Protein AF-A0A4R8LPA1-F1 (afdb_monomer_lite)

Sequence (68 aa):
MALFGFLLIMVGVFHLLAPEAAWYLHIGWKLRDAEPSDGYLMFLRVGGGAGCLIGLILIIAAMVSSHS

Organism: NCBI:txid392010

Foldseek 3Di:
DLVQLVVLLVQLVCLQPPVQVVCCVVPVVVDDPDGDDPVSSVVSNVSSVVSNVVSVVVNVVVVVVVVD

Radius of gyration: 14.96 Å; chains: 1; bounding box: 36×19×44 Å

Secondary structure (DSSP, 8-state):
-HHHHHHHHHHHHHHHH-HHHHHHHHTGGGSSS----HHHHHHHHHHHHHHHHHHHHHHHHHHHHT--

InterPro domains:
  IPR045679 Domai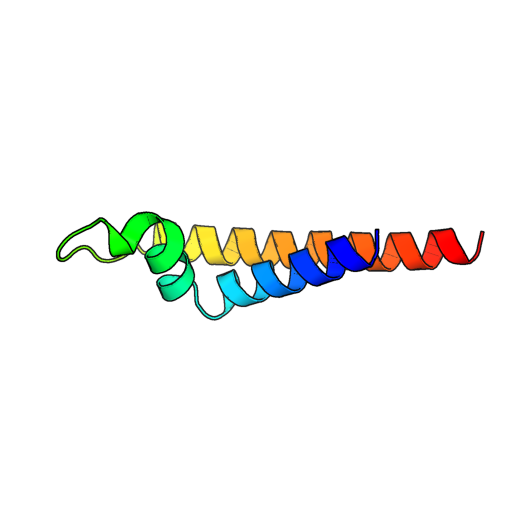n of unknown function DUF6199 [PF19701] (4-61)

Structure (mmCIF, N/CA/C/O backbone):
data_AF-A0A4R8LPA1-F1
#
_entry.id   AF-A0A4R8LPA1-F1
#
loop_
_atom_site.group_PDB
_atom_site.id
_atom_site.type_symbol
_atom_site.label_atom_id
_atom_site.label_alt_id
_atom_site.label_comp_id
_atom_site.label_asym_id
_atom_site.label_entity_id
_atom_site.label_seq_id
_atom_site.pdbx_PDB_ins_code
_atom_site.Cartn_x
_atom_site.Cartn_y
_atom_site.Cartn_z
_atom_site.occupancy
_atom_site.B_iso_or_equiv
_atom_site.auth_seq_id
_atom_site.auth_comp_id
_atom_site.auth_asym_id
_atom_site.auth_atom_id
_atom_site.pdbx_PDB_model_num
ATOM 1 N N . MET A 1 1 ? 13.279 -7.607 -11.132 1.00 84.69 1 MET A N 1
ATOM 2 C CA . MET A 1 1 ? 12.763 -6.230 -10.956 1.00 84.69 1 MET A CA 1
ATOM 3 C C . MET A 1 1 ? 11.293 -6.103 -11.349 1.00 84.69 1 MET A C 1
ATOM 5 O O . MET A 1 1 ? 10.515 -5.685 -10.504 1.00 84.69 1 MET A O 1
ATOM 9 N N . ALA A 1 2 ? 10.876 -6.562 -12.538 1.00 93.44 2 ALA A N 1
ATOM 10 C CA . ALA A 1 2 ? 9.470 -6.489 -12.966 1.00 93.44 2 ALA A CA 1
ATOM 11 C C . ALA A 1 2 ? 8.470 -7.189 -12.017 1.00 93.44 2 ALA A C 1
ATOM 13 O O . ALA A 1 2 ? 7.476 -6.5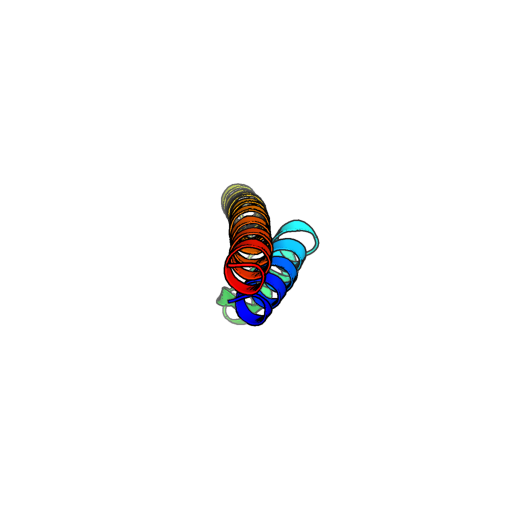80 -11.639 1.00 93.44 2 ALA A O 1
ATOM 14 N N . LEU A 1 3 ? 8.755 -8.423 -11.565 1.00 95.5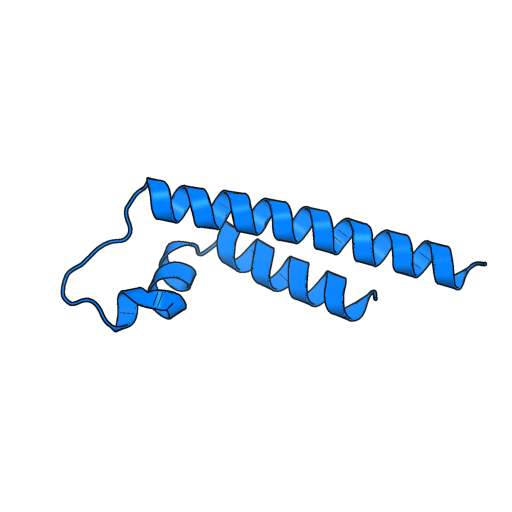6 3 LEU A N 1
ATOM 15 C CA . LEU A 1 3 ? 7.889 -9.152 -10.618 1.00 95.56 3 LEU A CA 1
ATOM 16 C C . LEU A 1 3 ? 7.617 -8.349 -9.335 1.00 95.56 3 LEU A C 1
ATOM 18 O O . LEU A 1 3 ? 6.471 -8.222 -8.918 1.00 95.56 3 LEU A O 1
ATOM 22 N N . PHE A 1 4 ? 8.661 -7.770 -8.737 1.00 96.12 4 PHE A N 1
ATOM 23 C CA . PHE A 1 4 ? 8.523 -6.930 -7.545 1.00 96.12 4 PHE A CA 1
ATOM 24 C C . PHE A 1 4 ? 7.665 -5.691 -7.814 1.00 96.12 4 PHE A C 1
ATOM 26 O O . PHE A 1 4 ? 6.850 -5.337 -6.969 1.00 96.12 4 PHE A O 1
ATOM 33 N N . GLY A 1 5 ? 7.793 -5.076 -8.995 1.00 97.62 5 GLY A N 1
ATOM 34 C CA . GLY A 1 5 ? 6.939 -3.962 -9.404 1.00 97.62 5 GLY A CA 1
ATOM 35 C C . GLY A 1 5 ? 5.459 -4.347 -9.497 1.00 97.62 5 GLY A C 1
ATOM 36 O O . GLY A 1 5 ? 4.612 -3.629 -8.971 1.00 97.62 5 GLY A O 1
ATOM 37 N N . PHE A 1 6 ? 5.143 -5.515 -10.066 1.00 98.00 6 PHE A N 1
ATOM 38 C CA . PHE A 1 6 ? 3.766 -6.028 -10.104 1.00 98.00 6 PHE A CA 1
ATOM 39 C C . PHE A 1 6 ? 3.200 -6.303 -8.707 1.00 98.00 6 PHE A C 1
ATOM 41 O O . PHE A 1 6 ? 2.063 -5.927 -8.426 1.00 98.00 6 PHE A O 1
ATOM 48 N N . LEU A 1 7 ? 3.985 -6.916 -7.815 1.00 98.06 7 LEU A N 1
ATOM 49 C CA . LEU A 1 7 ? 3.571 -7.151 -6.427 1.00 98.06 7 LEU A CA 1
ATOM 50 C C . LEU A 1 7 ? 3.282 -5.830 -5.697 1.00 98.06 7 LEU A C 1
ATOM 52 O O . LEU A 1 7 ? 2.256 -5.712 -5.029 1.00 98.06 7 LEU A O 1
ATOM 56 N N . LEU A 1 8 ? 4.145 -4.823 -5.872 1.00 97.81 8 LEU A N 1
ATOM 57 C CA . LEU A 1 8 ? 3.968 -3.485 -5.300 1.00 97.81 8 LEU A CA 1
ATOM 58 C C . LEU A 1 8 ? 2.693 -2.806 -5.798 1.00 97.81 8 LEU A C 1
ATOM 60 O O . LEU A 1 8 ? 1.965 -2.233 -4.993 1.00 97.81 8 LEU A O 1
ATOM 64 N N . ILE A 1 9 ? 2.390 -2.912 -7.094 1.00 98.44 9 ILE A N 1
ATOM 65 C CA . ILE A 1 9 ? 1.142 -2.383 -7.656 1.00 98.44 9 ILE A CA 1
ATOM 66 C C . ILE A 1 9 ? -0.063 -3.109 -7.062 1.00 98.44 9 ILE A C 1
ATOM 68 O O . ILE A 1 9 ? -1.000 -2.446 -6.638 1.00 98.44 9 ILE A O 1
ATOM 72 N N . MET A 1 10 ? -0.058 -4.442 -6.976 1.00 98.38 10 MET A N 1
ATOM 73 C CA . MET A 1 10 ? -1.194 -5.176 -6.402 1.00 98.38 10 MET A CA 1
ATOM 74 C C . MET A 1 10 ? -1.452 -4.781 -4.944 1.00 98.38 10 MET A C 1
ATOM 76 O O . MET A 1 10 ? -2.591 -4.499 -4.573 1.00 98.38 10 MET A O 1
ATOM 80 N N . VAL A 1 11 ? -0.397 -4.698 -4.129 1.00 98.00 11 VAL A N 1
ATOM 81 C CA . VAL A 1 11 ? -0.509 -4.252 -2.733 1.00 98.00 11 VAL A CA 1
ATOM 82 C C . VAL A 1 11 ? -0.945 -2.787 -2.657 1.00 98.00 11 VAL A C 1
ATOM 84 O O . VAL A 1 11 ? -1.796 -2.449 -1.834 1.00 98.00 11 VAL A O 1
ATOM 87 N N . GLY A 1 12 ? -0.410 -1.920 -3.517 1.00 98.12 12 GLY A N 1
ATOM 88 C CA . GLY A 1 12 ? -0.763 -0.503 -3.560 1.00 98.12 12 GLY A CA 1
ATOM 89 C C . GLY A 1 12 ? -2.221 -0.265 -3.952 1.00 98.12 12 GLY A C 1
ATOM 90 O O . GLY A 1 12 ? -2.931 0.484 -3.281 1.00 98.12 12 GLY A O 1
ATOM 91 N N . VAL A 1 13 ? -2.703 -0.975 -4.975 1.00 98.56 13 VAL A N 1
ATOM 92 C CA . VAL A 1 13 ? -4.108 -0.972 -5.403 1.00 98.56 13 VAL A CA 1
ATOM 93 C C . VAL A 1 13 ? -5.009 -1.486 -4.283 1.00 98.56 13 VAL A C 1
ATOM 95 O O . VAL A 1 13 ? -6.046 -0.880 -4.017 1.00 98.56 13 VAL A O 1
ATOM 98 N N . PHE A 1 14 ? -4.607 -2.546 -3.577 1.00 98.44 14 PHE A N 1
ATOM 99 C CA . PHE A 1 14 ? -5.354 -3.043 -2.422 1.00 98.44 14 PHE A CA 1
ATOM 100 C C . PHE A 1 14 ? -5.495 -1.977 -1.320 1.00 98.44 14 PHE A C 1
ATOM 102 O O . PHE A 1 14 ? -6.598 -1.752 -0.828 1.00 98.44 14 PHE A O 1
ATOM 109 N N . HIS A 1 15 ? -4.421 -1.252 -0.996 1.00 97.88 15 HIS A N 1
ATOM 110 C CA . HIS A 1 15 ? -4.460 -0.157 -0.017 1.00 97.88 15 HIS A CA 1
ATOM 111 C C . HIS A 1 15 ? -5.329 1.032 -0.466 1.00 97.88 15 HIS A C 1
ATOM 113 O O . HIS A 1 15 ? -5.941 1.698 0.367 1.00 97.88 15 HIS A O 1
ATOM 119 N N . LEU A 1 16 ? -5.404 1.302 -1.772 1.00 97.31 16 LEU A N 1
ATOM 120 C CA . LEU A 1 16 ? -6.239 2.358 -2.355 1.00 97.31 16 LEU A CA 1
ATOM 121 C C . LEU A 1 16 ? -7.733 2.018 -2.325 1.00 97.31 16 LEU A C 1
ATOM 123 O O . LEU A 1 16 ? -8.545 2.856 -1.927 1.00 97.31 16 LEU A O 1
ATOM 127 N N . LEU A 1 17 ? -8.084 0.808 -2.769 1.00 97.88 17 LEU A N 1
ATOM 128 C CA . LEU A 1 17 ? -9.473 0.386 -2.967 1.00 97.88 17 LEU A CA 1
ATOM 129 C C . LEU A 1 17 ? -10.113 -0.177 -1.697 1.00 97.88 17 LEU A C 1
ATOM 131 O O . LEU A 1 17 ? -11.315 -0.018 -1.506 1.00 97.88 17 LEU A O 1
ATOM 135 N N . ALA A 1 18 ? -9.327 -0.816 -0.830 1.00 97.75 18 ALA A N 1
ATOM 136 C CA . ALA A 1 18 ? -9.812 -1.470 0.381 1.00 97.75 18 ALA A CA 1
ATOM 137 C C . ALA A 1 18 ? -8.987 -1.080 1.628 1.00 97.75 18 ALA A C 1
ATOM 139 O O . ALA A 1 18 ? -8.472 -1.958 2.327 1.00 97.75 18 ALA A O 1
ATOM 140 N N . PRO A 1 19 ? -8.855 0.224 1.953 1.00 97.06 19 PRO A N 1
ATOM 141 C CA . PRO A 1 19 ? -8.049 0.674 3.089 1.00 97.06 19 PRO A CA 1
ATOM 142 C C . PRO A 1 19 ? -8.577 0.156 4.437 1.00 97.06 19 PRO A C 1
ATOM 144 O O . PRO A 1 19 ? -7.790 -0.153 5.323 1.00 97.06 19 PRO A O 1
ATOM 147 N N . GLU A 1 20 ? -9.890 -0.018 4.599 1.00 96.62 20 GLU A N 1
ATOM 148 C CA . GLU A 1 20 ? -10.468 -0.604 5.818 1.00 96.62 20 GLU A CA 1
ATOM 149 C C . GLU A 1 20 ? -10.075 -2.075 5.989 1.00 96.62 20 GLU A C 1
ATOM 151 O O . GLU A 1 20 ? -9.699 -2.496 7.080 1.00 96.62 20 GLU A O 1
ATOM 156 N N . ALA A 1 21 ? -10.072 -2.852 4.900 1.00 96.81 21 ALA A N 1
ATOM 157 C CA . ALA A 1 21 ? -9.603 -4.235 4.926 1.00 96.81 21 ALA A CA 1
ATOM 158 C C . ALA A 1 21 ? -8.093 -4.309 5.205 1.00 96.81 21 ALA A C 1
ATOM 160 O O . ALA A 1 21 ? -7.646 -5.165 5.968 1.00 96.81 21 ALA A O 1
ATOM 161 N N . ALA A 1 22 ? -7.306 -3.390 4.636 1.00 96.94 22 ALA A N 1
ATOM 162 C CA . ALA A 1 22 ? -5.876 -3.278 4.919 1.00 96.94 22 ALA A CA 1
ATOM 163 C C . ALA A 1 22 ? -5.610 -2.927 6.394 1.00 96.94 22 ALA A C 1
ATOM 165 O O . ALA A 1 22 ? -4.760 -3.550 7.034 1.00 96.94 22 ALA A O 1
ATOM 166 N N . TRP A 1 23 ? -6.377 -1.996 6.968 1.00 97.44 23 TRP A N 1
ATOM 167 C CA . TRP A 1 23 ? -6.340 -1.701 8.401 1.00 97.44 23 TRP A CA 1
ATOM 168 C C . TRP A 1 23 ? -6.722 -2.924 9.238 1.00 97.44 23 TRP A C 1
ATOM 170 O O . TRP A 1 23 ? -6.026 -3.245 10.207 1.00 97.44 23 TRP A O 1
ATOM 180 N N . TYR A 1 24 ? -7.791 -3.627 8.851 1.00 95.81 24 TYR A N 1
ATOM 181 C CA . TYR A 1 24 ? -8.278 -4.802 9.562 1.00 95.81 24 TYR A CA 1
ATOM 182 C C . TYR A 1 24 ? -7.236 -5.916 9.595 1.00 95.81 24 TYR A C 1
ATOM 184 O O . TYR A 1 24 ? -6.980 -6.453 10.666 1.00 95.81 24 TYR A O 1
ATOM 192 N N . LEU A 1 25 ? -6.581 -6.206 8.466 1.00 95.44 25 LEU A N 1
ATOM 193 C CA . LEU A 1 25 ? -5.485 -7.178 8.375 1.00 95.44 25 LEU A CA 1
ATOM 194 C C . LEU A 1 25 ? -4.268 -6.773 9.214 1.00 95.44 25 LEU A C 1
ATOM 196 O O . LEU A 1 25 ? -3.586 -7.631 9.773 1.00 95.44 25 LEU A O 1
ATOM 200 N N . HIS A 1 26 ? -3.985 -5.473 9.309 1.00 94.19 26 HIS A N 1
ATOM 201 C CA . HIS A 1 26 ? -2.836 -4.975 10.052 1.00 94.19 26 HIS A CA 1
ATOM 202 C C . HIS A 1 26 ? -3.069 -4.997 11.570 1.00 94.19 26 HIS A C 1
ATOM 204 O O . HIS A 1 26 ? -2.356 -5.692 12.301 1.00 94.19 26 HIS A O 1
ATOM 210 N N . ILE A 1 27 ? -4.061 -4.244 12.052 1.00 95.06 27 ILE A N 1
ATOM 211 C CA . ILE A 1 27 ? -4.297 -4.043 13.488 1.00 95.06 27 ILE A CA 1
ATOM 212 C C . ILE A 1 27 ? -5.763 -4.186 13.891 1.00 95.06 27 ILE A C 1
ATOM 214 O O . ILE A 1 27 ? -6.027 -4.554 15.034 1.00 95.06 27 ILE A O 1
ATOM 218 N N . GLY A 1 28 ? -6.709 -3.950 12.979 1.00 93.50 28 GLY A N 1
ATOM 219 C CA . GLY A 1 28 ? -8.131 -3.930 13.320 1.00 93.50 28 GLY A CA 1
ATOM 220 C C . GLY A 1 28 ? -8.645 -5.248 13.892 1.00 93.50 28 GLY A C 1
ATOM 221 O O . GLY A 1 28 ? -9.443 -5.231 14.818 1.00 93.50 28 GLY A O 1
ATOM 222 N N . TRP A 1 29 ? -8.099 -6.388 13.460 1.00 95.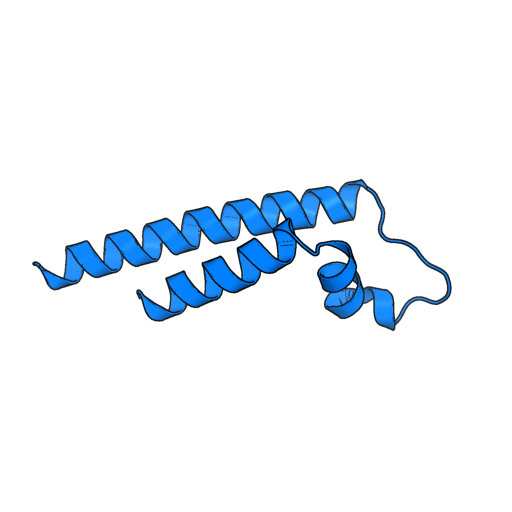31 29 TRP A N 1
ATOM 223 C CA . TRP A 1 29 ? -8.435 -7.704 14.017 1.00 95.31 29 TRP A CA 1
ATOM 224 C C . TRP A 1 29 ? -8.074 -7.894 15.503 1.00 95.31 29 TRP A C 1
A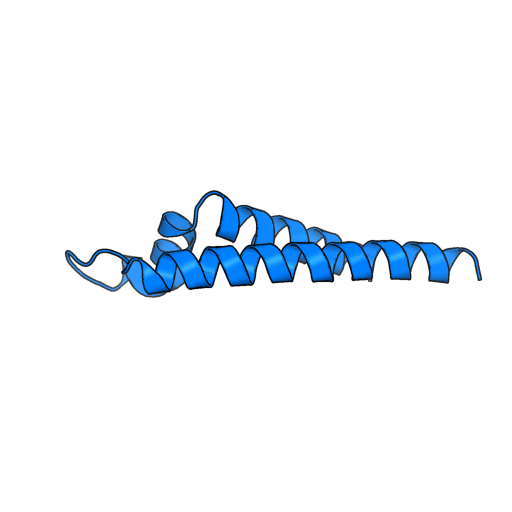TOM 226 O O . TRP A 1 29 ? -8.592 -8.805 16.146 1.00 95.31 29 TRP A O 1
ATOM 236 N N . LYS A 1 30 ? -7.177 -7.064 16.055 1.00 95.88 30 LYS A N 1
ATOM 237 C CA . LYS A 1 30 ? -6.755 -7.116 17.468 1.00 95.88 30 LYS A CA 1
ATOM 238 C C . LYS A 1 30 ? -7.525 -6.147 18.357 1.00 95.88 30 LYS A C 1
ATOM 240 O O . LYS A 1 30 ? -7.430 -6.240 19.579 1.00 95.88 30 LYS A O 1
ATOM 245 N N . LEU A 1 31 ? -8.220 -5.186 17.758 1.00 94.00 31 LEU A N 1
ATOM 246 C CA . LEU A 1 31 ? -8.930 -4.137 18.472 1.00 94.00 31 LEU A CA 1
ATOM 247 C C . LEU A 1 31 ? -10.406 -4.520 18.568 1.00 94.00 31 LEU A C 1
ATOM 249 O O . LEU A 1 31 ? -11.011 -4.949 17.591 1.00 94.00 31 LEU A O 1
ATOM 253 N N . ARG A 1 32 ? -10.991 -4.377 19.758 1.00 90.38 32 ARG A N 1
ATOM 254 C CA . ARG A 1 32 ? -12.423 -4.603 19.965 1.00 90.38 32 ARG A CA 1
ATOM 255 C C . ARG A 1 32 ? -13.163 -3.283 19.784 1.00 90.38 32 ARG A C 1
ATOM 257 O O . ARG A 1 32 ? -12.791 -2.309 20.433 1.00 90.38 32 ARG A O 1
ATOM 264 N N . ASP A 1 33 ? -14.186 -3.283 18.932 1.00 88.62 33 ASP A N 1
ATOM 265 C CA . ASP A 1 33 ? -15.091 -2.148 18.690 1.00 88.62 33 ASP A CA 1
ATOM 266 C C . ASP A 1 33 ? -14.366 -0.834 18.337 1.00 88.62 33 ASP A C 1
ATOM 268 O O . ASP A 1 33 ? -14.797 0.254 18.713 1.00 88.62 33 ASP A O 1
ATOM 272 N N . ALA A 1 34 ? -13.232 -0.936 17.639 1.00 92.81 34 ALA A N 1
ATOM 273 C CA . ALA A 1 34 ? -12.491 0.214 17.137 1.00 92.81 34 ALA A CA 1
ATOM 274 C C . ALA A 1 34 ? -12.704 0.356 15.631 1.00 92.81 34 ALA A C 1
ATOM 276 O O . ALA A 1 34 ? -12.750 -0.640 14.914 1.00 92.81 34 ALA A O 1
ATOM 277 N N . GLU A 1 35 ? -12.758 1.593 15.155 1.00 94.00 35 GLU A N 1
ATOM 278 C CA . GLU A 1 35 ? -12.803 1.924 13.733 1.00 94.00 35 GLU A CA 1
ATOM 279 C C . GLU A 1 35 ? -11.496 2.623 13.325 1.00 94.00 35 GLU A C 1
ATOM 281 O O . GLU A 1 35 ? -10.873 3.311 14.147 1.00 94.00 35 GLU A O 1
ATOM 286 N N . PRO A 1 36 ? -11.024 2.440 12.079 1.00 95.50 36 PRO A N 1
ATOM 287 C CA . PRO A 1 36 ? -9.873 3.178 11.585 1.00 95.50 36 PRO A CA 1
ATOM 288 C C . PRO A 1 36 ? -10.178 4.676 11.552 1.00 95.50 36 PRO A C 1
ATOM 290 O O . PRO A 1 36 ? -11.231 5.096 11.088 1.00 95.50 36 PRO A O 1
ATOM 293 N N . SER A 1 37 ? -9.224 5.499 11.989 1.00 95.75 37 SER A N 1
ATOM 294 C CA . SER A 1 37 ? -9.357 6.947 11.841 1.00 95.75 37 SER A CA 1
ATOM 295 C C . SER A 1 37 ? -9.220 7.370 10.376 1.00 95.75 37 SER A C 1
ATOM 297 O O . SER A 1 37 ? -8.477 6.754 9.605 1.00 95.75 37 SER A O 1
ATOM 299 N N . ASP A 1 38 ? -9.847 8.490 10.013 1.00 96.75 38 ASP A N 1
ATOM 300 C CA . ASP A 1 38 ? -9.733 9.072 8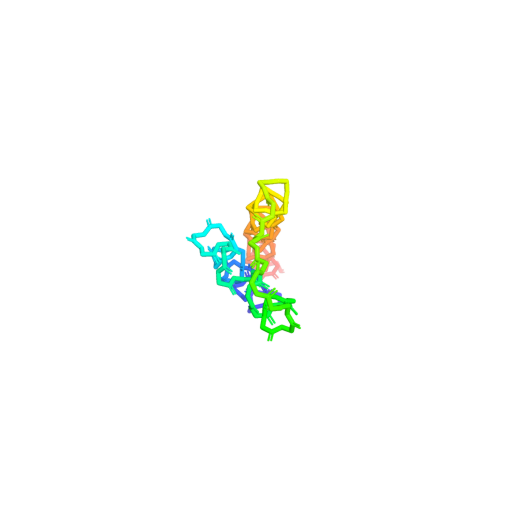.668 1.00 96.75 38 ASP A CA 1
ATOM 301 C C . ASP A 1 38 ? -8.274 9.308 8.258 1.00 96.75 38 ASP A C 1
ATOM 303 O O . ASP A 1 38 ? -7.881 9.043 7.122 1.00 96.75 38 ASP A O 1
ATOM 307 N N . GLY A 1 39 ? -7.439 9.749 9.205 1.00 97.75 39 GLY A N 1
ATOM 308 C CA . GLY A 1 39 ? -6.007 9.937 8.981 1.00 97.75 39 GLY A CA 1
ATOM 309 C C . GLY A 1 39 ? -5.284 8.630 8.653 1.00 97.75 39 GLY A C 1
ATOM 310 O O . GLY A 1 39 ? -4.416 8.612 7.781 1.00 97.75 39 GLY A O 1
ATOM 311 N N . TYR A 1 40 ? -5.666 7.521 9.293 1.00 95.94 40 TYR A N 1
ATOM 312 C CA . TYR A 1 40 ? -5.108 6.207 8.987 1.00 95.94 40 TYR A CA 1
ATOM 313 C C . TYR A 1 40 ? -5.536 5.724 7.595 1.00 95.94 40 TYR A C 1
ATOM 315 O O . TYR A 1 40 ? -4.695 5.278 6.812 1.00 95.94 40 TYR A O 1
ATOM 323 N N . LEU A 1 41 ? -6.819 5.865 7.245 1.00 97.88 41 LEU A N 1
ATOM 324 C CA . LEU A 1 41 ? -7.322 5.515 5.910 1.00 97.88 41 LEU A CA 1
ATOM 325 C C . LEU A 1 41 ? -6.660 6.365 4.817 1.00 97.88 41 LEU A C 1
ATOM 327 O O . LEU A 1 41 ? -6.275 5.841 3.769 1.00 97.88 41 LEU A O 1
ATOM 331 N N . MET A 1 42 ? -6.476 7.665 5.064 1.00 98.19 42 MET A N 1
ATOM 332 C CA . MET A 1 42 ? -5.749 8.559 4.164 1.00 98.19 42 MET A CA 1
ATOM 333 C C . MET A 1 42 ? -4.289 8.124 4.015 1.00 98.19 42 MET A C 1
ATOM 335 O O . MET A 1 42 ? -3.789 8.063 2.892 1.00 98.19 42 MET A O 1
ATOM 339 N N . PHE A 1 43 ? -3.619 7.774 5.115 1.00 97.81 43 PHE A N 1
ATOM 340 C CA . PHE A 1 43 ? -2.246 7.276 5.082 1.00 97.81 43 PHE A CA 1
ATOM 341 C C . PHE A 1 43 ? -2.123 6.001 4.240 1.00 97.81 43 PHE A C 1
ATOM 343 O O . PHE A 1 43 ? -1.235 5.920 3.392 1.00 97.81 43 PHE A O 1
ATOM 350 N N . LEU A 1 44 ? -3.043 5.042 4.400 1.00 97.94 44 LEU A N 1
ATOM 351 C CA . LEU A 1 44 ? -3.071 3.839 3.567 1.00 97.94 44 LEU A CA 1
ATOM 352 C C . LEU A 1 44 ? -3.280 4.172 2.088 1.00 97.94 44 LEU A C 1
ATOM 354 O O . LEU A 1 44 ? -2.560 3.640 1.249 1.00 97.94 44 LEU A O 1
ATOM 358 N N . ARG A 1 45 ? -4.209 5.073 1.749 1.00 97.88 45 ARG A N 1
ATOM 359 C CA . ARG A 1 45 ? -4.456 5.471 0.351 1.00 97.88 45 ARG A CA 1
ATOM 360 C C . ARG A 1 45 ? -3.244 6.161 -0.276 1.00 97.88 45 ARG A C 1
ATOM 362 O O . ARG A 1 45 ? -2.873 5.829 -1.400 1.00 97.88 45 ARG A O 1
ATOM 369 N N . VAL A 1 46 ? -2.608 7.089 0.444 1.00 98.44 46 VAL A N 1
ATOM 370 C CA . VAL A 1 46 ? -1.400 7.792 -0.022 1.00 98.44 46 VAL A CA 1
ATOM 371 C C . VAL A 1 46 ? -0.233 6.817 -0.167 1.00 98.44 46 VAL A C 1
ATOM 373 O O . VAL A 1 46 ? 0.421 6.802 -1.209 1.00 98.44 46 VAL A O 1
ATOM 376 N N . GLY A 1 47 ? -0.006 5.964 0.834 1.00 97.88 47 GLY A N 1
ATOM 377 C CA . GLY A 1 47 ? 1.017 4.920 0.784 1.00 97.88 47 GLY A CA 1
ATOM 378 C C . GLY A 1 47 ? 0.772 3.923 -0.349 1.00 97.88 47 GLY A C 1
ATOM 379 O O . GLY A 1 47 ? 1.703 3.572 -1.071 1.00 97.88 47 GLY A O 1
ATOM 380 N N . GLY A 1 48 ? -0.485 3.533 -0.570 1.00 98.00 48 GLY A N 1
ATOM 381 C CA . GLY A 1 48 ? -0.898 2.676 -1.676 1.00 98.00 48 GLY A CA 1
ATOM 382 C C . GLY A 1 48 ? -0.635 3.312 -3.040 1.00 98.00 48 GLY A C 1
ATOM 383 O O . GLY A 1 48 ? -0.036 2.680 -3.909 1.00 98.00 48 GLY A O 1
ATOM 384 N N . GLY A 1 49 ? -0.989 4.589 -3.206 1.00 98.44 49 GLY A N 1
ATOM 385 C CA . GLY A 1 49 ? -0.686 5.360 -4.415 1.00 98.44 49 GLY A CA 1
ATOM 386 C C . GLY A 1 49 ? 0.813 5.502 -4.676 1.00 98.44 49 GLY A C 1
ATOM 387 O O . GLY A 1 49 ? 1.265 5.275 -5.800 1.00 98.44 49 GLY A O 1
ATOM 388 N N . ALA A 1 50 ? 1.601 5.794 -3.639 1.00 98.50 50 ALA A N 1
ATOM 389 C CA . ALA A 1 50 ? 3.058 5.827 -3.739 1.00 98.50 50 ALA A CA 1
ATOM 390 C C . ALA A 1 50 ? 3.630 4.451 -4.124 1.00 98.50 50 ALA A C 1
ATOM 392 O O . ALA A 1 50 ? 4.488 4.366 -5.002 1.00 98.50 50 ALA A O 1
ATOM 393 N N . GLY A 1 51 ? 3.112 3.368 -3.536 1.00 98.31 51 GLY A N 1
ATOM 394 C CA . GLY A 1 51 ? 3.476 1.994 -3.884 1.00 98.31 51 GLY A CA 1
ATOM 395 C C . GLY A 1 51 ? 3.189 1.654 -5.349 1.00 98.31 51 GLY A C 1
ATOM 396 O O . GLY A 1 51 ? 4.051 1.092 -6.024 1.00 98.31 51 GLY A O 1
ATOM 397 N N . CYS A 1 52 ? 2.032 2.068 -5.877 1.00 98.50 52 CYS A N 1
ATOM 398 C CA . CYS A 1 52 ? 1.704 1.923 -7.297 1.00 98.50 52 CYS A CA 1
ATOM 399 C C . CYS A 1 52 ? 2.685 2.682 -8.198 1.00 98.50 52 CYS A C 1
ATOM 401 O O . CYS A 1 52 ? 3.165 2.124 -9.186 1.00 98.50 52 CYS A O 1
ATOM 403 N N . LEU A 1 53 ? 3.011 3.933 -7.854 1.00 98.56 53 LEU A N 1
ATOM 404 C CA . LEU A 1 53 ? 3.954 4.750 -8.621 1.00 98.56 53 LEU A CA 1
ATOM 405 C C . LEU A 1 53 ? 5.352 4.118 -8.647 1.00 98.56 53 LEU A C 1
ATOM 407 O O . LEU A 1 53 ? 5.948 3.974 -9.714 1.00 98.56 53 LEU A O 1
ATOM 411 N N . ILE A 1 54 ? 5.855 3.687 -7.488 1.00 98.31 54 ILE A N 1
ATOM 412 C CA . ILE A 1 54 ? 7.151 3.005 -7.374 1.00 98.31 54 ILE A CA 1
ATOM 413 C C . ILE A 1 54 ? 7.134 1.694 -8.166 1.00 98.31 54 ILE A C 1
ATOM 415 O O . ILE A 1 54 ? 8.067 1.415 -8.918 1.00 98.31 54 ILE A O 1
ATOM 419 N N . GLY A 1 55 ? 6.069 0.899 -8.042 1.00 98.19 55 GLY A N 1
ATOM 420 C CA . GLY A 1 55 ? 5.929 -0.353 -8.779 1.00 98.19 55 GLY A CA 1
ATOM 421 C C . GLY A 1 55 ? 5.935 -0.149 -10.296 1.00 98.19 55 GLY A C 1
ATOM 422 O O . GLY A 1 55 ? 6.610 -0.895 -11.009 1.00 98.19 55 GLY A O 1
ATOM 423 N N . LEU A 1 56 ? 5.276 0.904 -10.788 1.00 98.19 56 LEU A N 1
ATOM 424 C CA . LEU A 1 56 ? 5.298 1.277 -12.203 1.00 98.19 56 LEU A CA 1
ATOM 425 C C . LEU A 1 56 ? 6.710 1.662 -12.667 1.00 98.19 56 LEU A C 1
ATOM 427 O O . LEU A 1 56 ? 7.164 1.173 -13.701 1.00 98.19 56 LEU A O 1
ATOM 431 N N . ILE A 1 57 ? 7.428 2.475 -11.885 1.00 97.94 57 ILE A N 1
ATOM 432 C CA . ILE A 1 57 ? 8.823 2.847 -12.175 1.00 97.94 57 ILE A CA 1
ATOM 433 C C . ILE A 1 57 ? 9.707 1.597 -12.265 1.00 97.94 57 ILE A C 1
ATOM 435 O O . ILE A 1 57 ? 10.500 1.477 -13.197 1.00 97.94 57 ILE A O 1
ATOM 439 N N . LEU A 1 58 ? 9.547 0.636 -11.349 1.00 97.19 58 LEU A N 1
ATOM 440 C CA . LEU A 1 58 ? 10.315 -0.614 -11.357 1.00 97.19 58 LEU A CA 1
ATOM 441 C C . LEU A 1 58 ? 10.034 -1.480 -12.589 1.00 97.19 58 LEU A C 1
ATOM 443 O O . LEU A 1 58 ? 10.955 -2.113 -13.109 1.00 97.19 58 LEU A O 1
ATOM 447 N N . ILE A 1 59 ? 8.785 -1.521 -13.060 1.00 97.25 59 ILE A N 1
ATOM 448 C CA . ILE A 1 59 ? 8.431 -2.237 -14.292 1.00 97.25 59 ILE A CA 1
ATOM 449 C C . ILE A 1 59 ? 9.079 -1.555 -15.495 1.00 97.25 59 ILE A C 1
ATOM 451 O O . ILE A 1 59 ? 9.742 -2.231 -16.277 1.00 97.25 59 ILE A O 1
ATOM 455 N N . ILE A 1 60 ? 8.947 -0.231 -15.621 1.00 97.00 60 ILE A N 1
ATOM 456 C CA . ILE A 1 60 ? 9.544 0.528 -16.730 1.00 97.00 60 ILE A CA 1
ATOM 457 C C . ILE A 1 60 ? 11.066 0.348 -16.739 1.00 97.00 60 ILE A C 1
ATOM 459 O O . ILE A 1 60 ? 11.638 0.008 -17.772 1.00 97.00 60 ILE A O 1
ATOM 463 N N . ALA A 1 61 ? 11.721 0.493 -15.585 1.00 95.81 61 ALA A N 1
ATOM 464 C CA . ALA A 1 61 ? 13.162 0.300 -15.456 1.00 95.81 61 ALA A CA 1
ATOM 465 C C . ALA A 1 61 ? 13.594 -1.117 -15.866 1.00 95.81 61 ALA A C 1
ATOM 467 O O . ALA A 1 61 ? 14.592 -1.278 -16.567 1.00 95.81 61 ALA A O 1
ATOM 468 N N . ALA A 1 62 ? 12.821 -2.141 -15.487 1.00 95.19 62 ALA A N 1
ATOM 469 C CA . ALA A 1 62 ? 13.093 -3.517 -15.887 1.00 95.19 62 ALA A CA 1
ATOM 470 C C . ALA A 1 62 ? 13.010 -3.709 -17.412 1.00 95.19 62 ALA A C 1
ATOM 472 O O . ALA A 1 62 ? 13.859 -4.396 -17.977 1.00 95.19 62 ALA A O 1
ATOM 473 N N . MET A 1 63 ? 12.031 -3.080 -18.072 1.00 92.56 63 MET A N 1
ATOM 474 C CA . MET A 1 63 ? 11.888 -3.135 -19.533 1.00 92.56 63 MET A CA 1
ATOM 475 C C . MET A 1 63 ? 13.020 -2.403 -20.255 1.00 92.56 63 MET A C 1
ATOM 477 O O . MET A 1 63 ? 13.481 -2.862 -21.294 1.00 92.56 63 MET A O 1
ATOM 481 N N . VAL A 1 64 ? 13.495 -1.282 -19.710 1.00 93.88 64 VAL A N 1
ATOM 482 C CA . VAL A 1 64 ? 14.645 -0.563 -20.278 1.00 93.88 64 VAL A CA 1
ATOM 483 C C . VAL A 1 64 ? 15.912 -1.413 -20.160 1.00 93.88 64 VAL A C 1
ATOM 485 O O . VAL A 1 64 ? 16.625 -1.576 -21.143 1.00 93.88 64 VAL A O 1
ATOM 488 N N . SER A 1 65 ? 16.152 -2.023 -18.994 1.00 89.38 65 SER A N 1
ATOM 489 C CA . SER A 1 65 ? 17.339 -2.861 -18.765 1.00 89.38 65 SER A CA 1
ATOM 490 C C . SER A 1 65 ? 17.375 -4.160 -19.574 1.00 89.38 65 SER A C 1
ATOM 492 O O . SER A 1 65 ? 18.431 -4.766 -19.692 1.00 89.38 65 SER A O 1
ATOM 494 N N . SER A 1 66 ? 16.238 -4.631 -20.096 1.00 82.62 66 SER A N 1
ATOM 495 C CA . SER A 1 66 ? 16.204 -5.842 -20.923 1.00 82.62 66 SER A CA 1
ATOM 496 C C . SER A 1 66 ? 16.542 -5.584 -22.394 1.00 82.62 66 SER A C 1
ATOM 498 O O . SER A 1 66 ? 16.747 -6.543 -23.133 1.00 82.62 66 SER A O 1
ATOM 500 N N . HIS A 1 67 ? 16.591 -4.316 -22.819 1.00 69.88 67 HIS A N 1
ATOM 501 C CA . HIS A 1 67 ? 16.900 -3.897 -24.192 1.00 69.88 67 HIS A CA 1
ATOM 502 C C . HIS A 1 67 ? 18.303 -3.273 -24.337 1.00 69.88 67 HIS A C 1
ATOM 504 O O . HIS A 1 67 ? 18.643 -2.793 -25.418 1.00 69.88 67 HIS A O 1
ATOM 510 N N . SER A 1 68 ? 19.098 -3.267 -23.262 1.00 61.81 68 SER A N 1
ATOM 511 C CA . SER A 1 68 ? 20.486 -2.782 -23.187 1.00 61.81 68 SER A CA 1
ATOM 512 C C . SER A 1 68 ? 21.465 -3.935 -23.033 1.00 61.81 68 SER A C 1
ATOM 514 O O . SER A 1 68 ? 22.517 -3.906 -23.704 1.00 61.81 68 SER A O 1
#

pLDDT: mean 95.22, std 6.01, range [61.81, 98.56]